Protein AF-K3W685-F1 (afdb_monomer_lite)

Radius of gyration: 20.01 Å; chains: 1; bounding box: 43×41×54 Å

Secondary structure (DSSP, 8-state):
-HHHHHHHHHHHHHHHHHHHHHHHHHHHHHHHH--TTTTT--TTT--GGG--HHHHHHHHHHHHHH-S-HHHHHHHHHHHHHHHHHHTTT-TT-TT-TTTS-THHHHHHHHHHHHHHHHHHHHHTPPPS--PPP--HHHHHHHHHHHHHH--HHHHHHHHTTT-

pLDDT: mean 82.76, std 14.02, range [44.41, 97.06]

Organism: Globisporangium ultimum (strain ATCC 200006 / CBS 805.95 / DAOM BR144) (NCBI:txid431595)

Sequence (164 aa):
MELQSVALQRTGARTEQQRRTAKKHFSQFIQEHGEEKVRGFSCDSIPPLNVTPQLIGCFGSYLFMKMDKVSAAQSYLSQIKPYFDTKWQDNVEWILHPSRFNDKWYSDIRSGVRRMYINRAIAEGSALVDQAPPMYRDSLRQICAMLAANNTSTSLRERDLLVT

Foldseek 3Di:
DVVVVVVVVVVVVVLVVLLVVLQVLLQVCCCPPNDPQSHPDGLVRGDLLRDDLVSLLSSLVSCLVVDQALVSSLSSSVSSVVVVLVVCVPPPSNCVHVVNDDCVSVVVSSVVSVVVQVVVCVVVVHDRPDPPPPCPPVNVVVLLVVLVVVPDPVSVVVVVVVVD

Structure (mmCIF, N/CA/C/O backbone):
data_AF-K3W685-F1
#
_entry.id   AF-K3W685-F1
#
loop_
_atom_site.group_PDB
_atom_site.id
_atom_site.type_symbol
_atom_site.label_atom_id
_atom_site.label_alt_id
_atom_site.label_comp_id
_atom_site.label_asym_id
_atom_site.label_entity_id
_atom_site.label_seq_id
_atom_site.pdbx_PDB_ins_code
_atom_site.Cartn_x
_atom_site.Cartn_y
_atom_site.Cartn_z
_atom_site.occupancy
_atom_site.B_iso_or_equiv
_atom_site.auth_seq_id
_atom_site.auth_comp_id
_atom_site.auth_asym_id
_atom_site.auth_atom_id
_atom_site.pdbx_PDB_model_num
ATOM 1 N N . MET A 1 1 ? 22.227 -15.026 25.656 1.00 50.75 1 MET A N 1
ATOM 2 C CA . MET A 1 1 ? 22.563 -14.760 24.238 1.00 50.75 1 MET A CA 1
ATOM 3 C C . MET A 1 1 ? 21.633 -15.502 23.263 1.00 50.75 1 MET A C 1
ATOM 5 O O . MET A 1 1 ? 21.328 -14.947 22.221 1.00 50.75 1 MET A O 1
ATOM 9 N N . GLU A 1 2 ? 21.093 -16.682 23.606 1.00 51.25 2 GLU A N 1
ATOM 10 C CA . GLU A 1 2 ? 20.223 -17.481 22.708 1.00 51.25 2 GLU A CA 1
ATOM 11 C C . GLU A 1 2 ? 18.780 -16.966 22.513 1.00 51.25 2 GLU A C 1
ATOM 13 O O . GLU A 1 2 ? 18.190 -17.145 21.453 1.00 51.25 2 GLU A O 1
ATOM 18 N N . LEU A 1 3 ? 18.186 -16.271 23.491 1.00 46.06 3 LEU A N 1
ATOM 19 C CA . LEU A 1 3 ? 16.810 -15.758 23.348 1.00 46.06 3 LEU A CA 1
ATOM 20 C C . LEU A 1 3 ? 16.695 -14.640 22.295 1.00 46.06 3 LEU A C 1
ATOM 22 O O . LEU A 1 3 ? 15.677 -14.528 21.611 1.00 46.06 3 LEU A O 1
ATOM 26 N N . GLN A 1 4 ? 17.748 -13.832 22.133 1.00 45.81 4 GLN A N 1
ATOM 27 C CA . GLN A 1 4 ? 17.788 -12.757 21.138 1.00 45.81 4 GLN A CA 1
ATOM 28 C C . GLN A 1 4 ? 17.942 -13.308 19.714 1.00 45.81 4 GLN A C 1
ATOM 30 O O . GLN A 1 4 ? 17.273 -12.816 18.808 1.00 45.81 4 GLN A O 1
ATOM 35 N N . SER A 1 5 ? 18.740 -14.364 19.511 1.00 49.19 5 SER A N 1
ATOM 36 C CA . SER A 1 5 ? 18.926 -14.982 18.189 1.00 49.19 5 SER A CA 1
ATOM 37 C C . SER A 1 5 ? 17.661 -15.690 17.695 1.00 49.19 5 SER A C 1
ATOM 39 O O . SER A 1 5 ? 17.292 -15.538 16.531 1.00 49.19 5 SER A O 1
ATOM 41 N N . VAL A 1 6 ? 16.927 -16.371 18.580 1.00 54.75 6 VAL A N 1
ATOM 42 C CA . VAL A 1 6 ? 15.643 -17.011 18.241 1.00 54.75 6 VAL A CA 1
ATOM 43 C C . VAL A 1 6 ? 14.558 -15.971 17.932 1.00 54.75 6 VAL A C 1
ATOM 45 O O . VAL A 1 6 ? 13.782 -16.145 16.989 1.00 54.75 6 VAL A O 1
ATOM 48 N N . ALA A 1 7 ? 14.505 -14.861 18.676 1.00 44.41 7 ALA A N 1
ATOM 49 C CA . ALA A 1 7 ? 13.576 -13.763 18.402 1.00 44.41 7 ALA A CA 1
ATOM 50 C C . ALA A 1 7 ? 13.874 -13.068 17.060 1.00 44.41 7 ALA A C 1
ATOM 52 O O . ALA A 1 7 ? 12.948 -12.787 16.294 1.00 44.41 7 ALA A O 1
ATOM 53 N N . LEU A 1 8 ? 15.153 -12.855 16.735 1.00 51.31 8 LEU A N 1
ATOM 54 C CA . LEU A 1 8 ? 15.606 -12.326 15.444 1.00 51.31 8 LEU A CA 1
ATOM 55 C C . LEU A 1 8 ? 15.249 -13.266 14.282 1.00 51.31 8 LEU A C 1
ATOM 57 O O . LEU A 1 8 ? 14.674 -12.814 13.293 1.00 51.31 8 LEU A O 1
ATOM 61 N N . GLN A 1 9 ? 15.488 -14.575 14.419 1.00 55.44 9 GLN A N 1
ATOM 62 C CA . GLN A 1 9 ? 15.125 -15.569 13.399 1.00 55.44 9 GLN A CA 1
ATOM 63 C C . GLN A 1 9 ? 13.609 -15.647 13.167 1.00 55.44 9 GLN A C 1
ATOM 65 O O . GLN A 1 9 ? 13.153 -15.650 12.021 1.00 55.44 9 GLN A O 1
ATOM 70 N N . ARG A 1 10 ? 12.805 -15.638 14.239 1.00 49.38 10 ARG A N 1
ATOM 71 C CA . ARG A 1 10 ? 11.333 -15.622 14.146 1.00 49.38 10 ARG A CA 1
ATOM 72 C C . ARG A 1 10 ? 10.811 -14.342 13.494 1.00 49.38 10 ARG A C 1
ATOM 74 O O . ARG A 1 10 ? 9.881 -14.397 12.689 1.00 49.38 10 ARG A O 1
ATOM 81 N N . THR A 1 11 ? 11.424 -13.202 13.803 1.00 55.56 11 THR A N 1
ATOM 82 C CA . THR A 1 11 ? 11.072 -11.908 13.201 1.00 55.56 11 THR A CA 1
ATOM 83 C C . THR A 1 11 ? 11.430 -11.877 11.714 1.00 55.56 11 THR A C 1
ATOM 85 O O . THR A 1 11 ? 10.607 -11.458 10.898 1.00 55.56 11 THR A O 1
ATOM 88 N N . GLY A 1 12 ? 12.600 -12.400 11.336 1.00 61.16 12 GLY A N 1
ATOM 89 C CA . GLY A 1 12 ? 13.027 -12.516 9.939 1.00 61.16 12 GLY A CA 1
ATOM 90 C C . GLY A 1 12 ? 12.099 -13.407 9.109 1.00 61.16 12 GLY A C 1
ATOM 91 O O . GLY A 1 12 ? 11.623 -12.988 8.055 1.00 61.16 12 GLY A O 1
ATOM 92 N N . ALA A 1 13 ? 11.751 -14.592 9.622 1.00 60.50 13 ALA A N 1
ATOM 93 C CA . ALA A 1 13 ? 10.842 -15.522 8.947 1.00 60.50 13 ALA A CA 1
ATOM 94 C C . ALA A 1 13 ? 9.426 -14.943 8.771 1.00 60.50 13 ALA A C 1
ATOM 96 O O . ALA A 1 13 ? 8.823 -15.065 7.703 1.00 60.50 13 ALA A O 1
ATOM 97 N N . ARG A 1 14 ? 8.902 -14.256 9.797 1.00 62.56 14 ARG A N 1
ATOM 98 C CA . ARG A 1 14 ? 7.596 -13.581 9.730 1.00 62.56 14 ARG A CA 1
ATOM 99 C C . ARG A 1 14 ? 7.590 -12.451 8.699 1.00 62.56 14 ARG A C 1
ATOM 101 O O . ARG A 1 14 ? 6.617 -12.314 7.960 1.00 62.56 14 ARG A O 1
ATOM 108 N N . THR A 1 15 ? 8.669 -11.676 8.632 1.00 78.19 15 THR A N 1
ATOM 109 C CA . THR A 1 15 ? 8.817 -10.573 7.671 1.00 78.19 15 THR A CA 1
ATOM 110 C C . THR A 1 15 ? 8.905 -11.097 6.236 1.00 78.19 15 THR A C 1
ATOM 112 O O . THR A 1 15 ? 8.252 -10.561 5.344 1.00 78.19 15 THR A O 1
ATOM 115 N N . GLU A 1 16 ? 9.628 -12.196 6.009 1.00 82.19 16 GLU A N 1
ATOM 116 C CA . GLU A 1 16 ? 9.715 -12.830 4.689 1.00 82.19 16 GLU A CA 1
ATOM 117 C C . GLU A 1 16 ? 8.367 -13.413 4.241 1.00 82.19 16 GLU A C 1
ATOM 119 O O . GLU A 1 16 ? 7.943 -13.209 3.103 1.00 82.19 16 GLU A O 1
ATOM 124 N N . GLN A 1 17 ? 7.628 -14.059 5.147 1.00 85.62 17 GLN A N 1
ATOM 125 C CA . GLN A 1 17 ? 6.276 -14.526 4.843 1.00 85.62 17 GLN A CA 1
ATOM 126 C C . GLN A 1 17 ? 5.336 -13.359 4.503 1.00 85.62 17 GLN A C 1
ATOM 128 O O . GLN A 1 17 ? 4.586 -13.432 3.530 1.00 85.62 17 GLN A O 1
ATOM 133 N N . GLN A 1 18 ? 5.389 -12.262 5.267 1.00 87.69 18 GLN A N 1
ATOM 134 C CA . GLN A 1 18 ? 4.618 -11.051 4.970 1.00 87.69 18 GLN A CA 1
ATOM 135 C C . GLN A 1 18 ? 4.970 -10.477 3.598 1.00 87.69 18 GLN A C 1
ATOM 137 O O . GLN A 1 18 ? 4.065 -10.096 2.855 1.00 87.69 18 GLN A O 1
ATOM 142 N N . ARG A 1 19 ? 6.256 -10.459 3.234 1.00 90.81 19 ARG A N 1
ATOM 143 C CA . ARG A 1 19 ? 6.723 -10.016 1.919 1.00 90.81 19 ARG A CA 1
ATOM 144 C C . ARG A 1 19 ? 6.175 -10.892 0.798 1.00 90.81 19 ARG A C 1
ATOM 146 O O . ARG A 1 19 ? 5.628 -10.360 -0.163 1.00 90.81 19 ARG A O 1
ATOM 153 N N . ARG A 1 20 ? 6.246 -12.220 0.925 1.00 93.12 20 ARG A N 1
ATOM 154 C CA . ARG A 1 20 ? 5.676 -13.159 -0.061 1.00 93.12 20 ARG A CA 1
ATOM 155 C C . ARG A 1 20 ? 4.182 -12.931 -0.264 1.00 93.12 20 ARG A C 1
ATOM 157 O O . ARG A 1 20 ? 3.720 -12.843 -1.400 1.00 93.12 20 ARG A O 1
ATOM 164 N N . THR A 1 21 ? 3.438 -12.767 0.827 1.00 94.38 21 THR A N 1
ATOM 165 C CA . THR A 1 21 ? 2.002 -12.478 0.764 1.00 94.38 21 THR A CA 1
ATOM 166 C C . THR A 1 21 ? 1.723 -11.114 0.130 1.00 94.38 21 THR A C 1
ATOM 168 O O . THR A 1 21 ? 0.845 -11.013 -0.724 1.00 94.38 21 THR A O 1
ATOM 171 N N . ALA A 1 22 ? 2.502 -10.080 0.462 1.00 94.88 22 ALA A N 1
ATOM 172 C CA . ALA A 1 22 ? 2.380 -8.764 -0.162 1.00 94.88 22 ALA A CA 1
ATOM 173 C C . ALA A 1 22 ? 2.602 -8.834 -1.681 1.00 94.88 22 ALA A C 1
ATOM 175 O O . ALA A 1 22 ? 1.776 -8.333 -2.442 1.00 94.88 22 ALA A O 1
ATOM 176 N N . LYS A 1 23 ? 3.662 -9.523 -2.131 1.00 96.81 23 LYS A N 1
ATOM 177 C CA . LYS A 1 23 ? 3.953 -9.744 -3.559 1.00 96.81 23 LYS A CA 1
ATOM 178 C C . LYS A 1 23 ? 2.818 -10.476 -4.273 1.00 96.81 23 LYS A C 1
ATOM 180 O O . LYS A 1 23 ? 2.472 -10.121 -5.402 1.00 96.81 23 LYS A O 1
ATOM 185 N N . LYS A 1 24 ? 2.220 -11.480 -3.621 1.00 96.62 24 LYS A N 1
ATOM 186 C CA . LYS A 1 24 ? 1.050 -12.197 -4.146 1.00 96.62 24 LYS A CA 1
ATOM 187 C C . LYS A 1 24 ? -0.133 -11.246 -4.334 1.00 96.62 24 LYS A C 1
ATOM 189 O O . LYS A 1 24 ? -0.688 -11.202 -5.426 1.00 96.62 24 LYS A O 1
ATOM 194 N N . HIS A 1 25 ? -0.473 -10.448 -3.318 1.00 97.00 25 HIS A N 1
ATOM 195 C CA . HIS A 1 25 ? -1.550 -9.460 -3.429 1.00 97.00 25 HIS 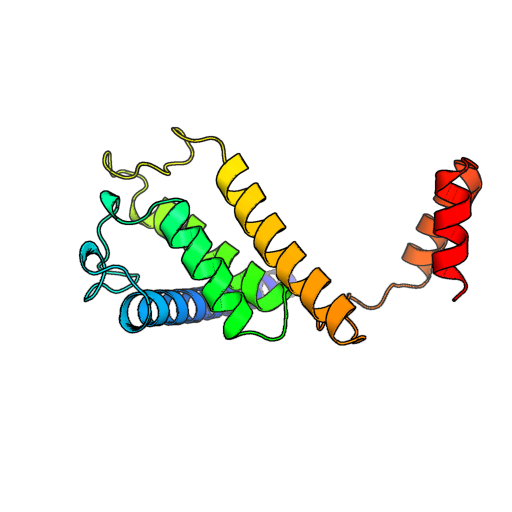A CA 1
ATOM 196 C C . HIS A 1 25 ? -1.282 -8.418 -4.511 1.00 97.00 25 HIS A C 1
ATOM 198 O O . HIS A 1 25 ? -2.203 -8.067 -5.239 1.00 97.00 25 HIS A O 1
ATOM 204 N N . PHE A 1 26 ? -0.042 -7.946 -4.640 1.00 96.94 26 PHE A N 1
ATOM 205 C CA . PHE A 1 26 ? 0.330 -6.988 -5.678 1.00 96.94 26 PHE A CA 1
ATOM 206 C C . PHE A 1 26 ? 0.200 -7.583 -7.084 1.00 96.94 26 PHE A C 1
ATOM 208 O O . PHE A 1 26 ? -0.340 -6.946 -7.982 1.00 96.94 26 PHE A O 1
ATOM 215 N N . SER A 1 27 ? 0.636 -8.831 -7.267 1.00 96.56 27 SER A N 1
ATOM 216 C CA . SER A 1 27 ? 0.495 -9.539 -8.546 1.00 96.56 27 SER A CA 1
ATOM 217 C C . SER A 1 27 ? -0.976 -9.753 -8.906 1.00 96.56 27 SER A C 1
ATOM 219 O O . SER A 1 27 ? -1.370 -9.499 -10.038 1.00 96.56 27 SER A O 1
ATOM 221 N N . GLN A 1 28 ? -1.798 -10.149 -7.931 1.00 96.12 28 GLN A N 1
ATOM 222 C CA . GLN A 1 28 ? -3.243 -10.287 -8.112 1.00 96.12 28 GLN A CA 1
ATOM 223 C C . GLN A 1 28 ? -3.900 -8.948 -8.473 1.00 96.12 28 GLN A C 1
ATOM 225 O O . GLN A 1 28 ? -4.701 -8.886 -9.398 1.00 96.12 28 GLN A O 1
ATOM 230 N N . PHE A 1 29 ? -3.514 -7.863 -7.797 1.00 96.31 29 PHE A N 1
ATOM 231 C CA . PHE A 1 29 ? -3.975 -6.514 -8.121 1.00 96.31 29 PHE A CA 1
ATOM 232 C C . PHE A 1 29 ? -3.675 -6.140 -9.577 1.00 96.31 29 PHE A C 1
ATOM 234 O O . PHE A 1 29 ? -4.567 -5.667 -10.274 1.00 96.31 29 PHE A O 1
ATOM 241 N N . ILE A 1 30 ? -2.451 -6.376 -10.056 1.00 95.62 30 ILE A N 1
ATOM 242 C CA . ILE A 1 30 ? -2.086 -6.085 -11.448 1.00 95.62 30 ILE A CA 1
ATOM 243 C C . ILE A 1 30 ? -2.948 -6.892 -12.426 1.00 95.62 30 ILE A C 1
ATOM 245 O O . ILE A 1 30 ? -3.405 -6.353 -13.433 1.00 95.62 30 ILE A O 1
ATOM 249 N N . GLN A 1 31 ? -3.179 -8.171 -12.131 1.00 92.88 31 GLN A N 1
ATOM 250 C CA . GLN A 1 31 ? -3.964 -9.057 -12.990 1.00 92.88 31 GLN A CA 1
ATOM 251 C C . GLN A 1 31 ? -5.446 -8.662 -13.045 1.00 92.88 31 GLN A C 1
ATOM 253 O O . GLN A 1 31 ? -6.026 -8.643 -14.126 1.00 92.88 31 GLN A O 1
ATOM 258 N N . GLU A 1 32 ? -6.049 -8.335 -11.901 1.00 92.19 32 GLU A N 1
ATOM 259 C CA . GLU A 1 32 ? -7.485 -8.039 -11.792 1.00 92.19 32 GLU A CA 1
ATOM 260 C C . GLU A 1 32 ? -7.820 -6.581 -12.152 1.00 92.19 32 GLU A C 1
ATOM 262 O O . GLU A 1 32 ? -8.870 -6.300 -12.730 1.00 92.19 32 GLU A O 1
ATOM 267 N N . HIS A 1 33 ? -6.937 -5.642 -11.808 1.00 91.56 33 HIS A N 1
ATOM 268 C CA . HIS A 1 33 ? -7.236 -4.206 -11.790 1.00 91.56 33 HIS A CA 1
ATOM 269 C C . HIS A 1 33 ? -6.159 -3.329 -12.433 1.00 91.56 33 HIS A C 1
ATOM 271 O O . HIS A 1 33 ? -6.329 -2.111 -12.493 1.00 91.56 33 HIS A O 1
ATOM 277 N N . GLY A 1 34 ? -5.056 -3.910 -12.908 1.00 86.81 34 GLY A N 1
ATOM 278 C CA . GLY A 1 34 ? -4.010 -3.161 -13.591 1.00 86.81 34 GLY A CA 1
ATOM 279 C C . GLY A 1 34 ? -4.525 -2.481 -14.859 1.00 86.81 34 GLY A C 1
ATOM 280 O O . GLY A 1 34 ? -5.452 -2.960 -15.516 1.00 86.81 34 GLY A O 1
ATOM 281 N N . GLU A 1 35 ? -3.908 -1.361 -15.224 1.00 88.25 35 GLU A N 1
ATOM 282 C CA . GLU A 1 35 ? -4.065 -0.776 -16.558 1.00 88.25 35 GLU A CA 1
ATOM 283 C C . GLU A 1 35 ? -3.518 -1.733 -17.626 1.00 88.25 35 GLU A C 1
ATOM 285 O O . GLU A 1 35 ? -2.646 -2.550 -17.339 1.00 88.25 35 GLU A O 1
ATOM 290 N N . GLU A 1 36 ? -3.977 -1.611 -18.871 1.00 85.69 36 GLU A N 1
ATOM 291 C CA . GLU A 1 36 ? -3.570 -2.486 -19.981 1.00 85.69 36 GLU A CA 1
ATOM 292 C C . GLU A 1 36 ? -2.044 -2.631 -20.106 1.00 85.69 36 GLU A C 1
ATOM 294 O O . GLU A 1 36 ? -1.539 -3.740 -20.238 1.00 85.69 36 GLU A O 1
ATOM 299 N N . LYS A 1 37 ? -1.300 -1.534 -19.915 1.00 86.75 37 LYS A N 1
ATOM 300 C CA . LYS A 1 37 ? 0.173 -1.507 -19.961 1.00 86.75 37 LYS A CA 1
ATOM 301 C C . LYS A 1 37 ? 0.868 -2.330 -18.868 1.00 86.75 37 LYS A C 1
ATOM 303 O O . LYS A 1 37 ? 2.055 -2.622 -18.987 1.00 86.75 37 LYS A O 1
ATOM 308 N N . VAL A 1 38 ? 0.167 -2.638 -17.774 1.00 88.81 38 VAL A N 1
ATOM 309 C CA . VAL A 1 38 ? 0.685 -3.472 -16.680 1.00 88.81 38 VAL A CA 1
ATOM 310 C C . VAL A 1 38 ? -0.012 -4.830 -16.585 1.00 88.81 38 VAL A C 1
ATOM 312 O O . VAL A 1 38 ? 0.516 -5.729 -15.931 1.00 88.81 38 VAL A O 1
ATOM 315 N N . ARG A 1 39 ? -1.163 -5.020 -17.244 1.00 84.56 39 ARG A N 1
ATOM 316 C CA . ARG A 1 39 ? -1.859 -6.312 -17.287 1.00 84.56 39 ARG A CA 1
ATOM 317 C C . ARG A 1 39 ? -0.955 -7.366 -17.920 1.00 84.56 39 ARG A C 1
ATOM 319 O O . ARG A 1 39 ? -0.379 -7.159 -18.979 1.00 84.56 39 ARG A O 1
ATOM 326 N N . GLY A 1 40 ? -0.826 -8.505 -17.245 1.00 84.38 40 GLY A N 1
ATOM 327 C CA . GLY A 1 40 ? 0.052 -9.606 -17.659 1.00 84.38 40 GLY A CA 1
ATOM 328 C C . GLY A 1 40 ? 1.398 -9.645 -16.933 1.00 84.38 40 GLY A C 1
ATOM 329 O O . GLY A 1 40 ? 2.050 -10.689 -16.930 1.00 84.38 40 GLY A O 1
ATOM 330 N N . PHE A 1 41 ? 1.789 -8.576 -16.236 1.00 92.88 41 PHE A N 1
ATOM 331 C CA . PHE A 1 41 ? 2.937 -8.628 -15.335 1.00 92.88 41 PHE A CA 1
ATOM 332 C C . PHE A 1 41 ? 2.562 -9.177 -13.953 1.00 92.88 41 PHE A C 1
ATOM 334 O O . PHE A 1 41 ? 1.404 -9.197 -13.536 1.00 92.88 41 PHE A O 1
ATOM 341 N N . SER A 1 42 ? 3.582 -9.610 -13.218 1.00 94.19 42 SER A N 1
ATOM 342 C CA . SER A 1 42 ? 3.519 -9.909 -11.790 1.00 94.19 42 SER A CA 1
ATOM 343 C C . SER A 1 42 ? 4.401 -8.926 -11.020 1.00 94.19 42 SER A C 1
ATOM 345 O O . SER A 1 42 ? 5.144 -8.140 -11.608 1.00 94.19 42 SER A O 1
ATOM 347 N N . CYS A 1 43 ? 4.379 -8.995 -9.689 1.00 93.81 43 CYS A N 1
ATOM 348 C CA . CYS A 1 43 ? 5.299 -8.225 -8.850 1.00 93.81 43 CYS A CA 1
ATOM 349 C C . CYS A 1 43 ? 6.778 -8.470 -9.225 1.00 93.81 43 CYS A C 1
ATOM 351 O O . CYS A 1 43 ? 7.602 -7.555 -9.191 1.00 93.81 43 CYS A O 1
ATOM 353 N N . ASP A 1 44 ? 7.114 -9.695 -9.636 1.00 93.88 44 ASP A N 1
ATOM 354 C CA . ASP A 1 44 ? 8.476 -10.073 -10.011 1.00 93.88 44 ASP A CA 1
ATOM 355 C C . ASP A 1 44 ? 8.841 -9.701 -11.457 1.00 93.88 44 ASP A C 1
ATOM 357 O O . ASP A 1 44 ? 10.020 -9.483 -11.727 1.00 93.88 44 ASP A O 1
ATOM 361 N N . SER A 1 45 ? 7.878 -9.552 -12.371 1.00 93.88 45 SER A N 1
ATOM 362 C CA . SER A 1 45 ? 8.163 -9.277 -13.790 1.00 93.88 45 SER A CA 1
ATOM 363 C C . SER A 1 45 ? 7.827 -7.863 -14.266 1.00 93.88 45 SER A C 1
ATOM 365 O O . SER A 1 45 ? 8.235 -7.499 -15.365 1.00 93.88 45 SER A O 1
ATOM 367 N N . ILE A 1 46 ? 7.109 -7.059 -13.475 1.00 94.50 46 ILE A N 1
ATOM 368 C CA . ILE A 1 46 ? 6.741 -5.692 -13.868 1.00 94.50 46 ILE A CA 1
ATOM 369 C C . ILE A 1 46 ? 7.992 -4.817 -14.097 1.00 94.50 46 ILE A C 1
ATOM 371 O O . ILE A 1 46 ? 8.886 -4.851 -13.253 1.00 94.50 46 ILE A O 1
ATOM 375 N N . PRO A 1 47 ? 8.082 -4.034 -15.191 1.00 92.81 47 PRO A N 1
ATOM 376 C CA . PRO A 1 47 ? 9.200 -3.117 -15.430 1.00 92.81 47 PRO A CA 1
ATOM 377 C C . PRO A 1 47 ? 9.237 -1.942 -14.433 1.00 92.81 47 PRO A C 1
ATOM 379 O O . PRO A 1 47 ? 8.173 -1.480 -14.010 1.00 92.81 47 PRO A O 1
ATOM 382 N N . PRO A 1 48 ? 10.423 -1.389 -14.103 1.00 91.94 48 PRO A N 1
ATOM 383 C CA . PRO A 1 48 ? 10.556 -0.272 -13.159 1.00 91.94 48 PRO A CA 1
ATOM 384 C C . PRO A 1 48 ? 9.792 0.984 -13.605 1.00 91.94 48 PRO A C 1
ATOM 386 O O . PRO A 1 48 ? 9.128 1.615 -12.786 1.00 91.94 48 PRO A O 1
ATOM 389 N N . LEU A 1 49 ? 9.799 1.294 -14.908 1.00 91.50 49 LEU A N 1
ATOM 390 C CA . LEU A 1 49 ? 9.070 2.427 -15.505 1.00 91.50 49 LEU A CA 1
ATOM 391 C C . LEU A 1 49 ? 7.555 2.367 -15.263 1.00 91.50 49 LEU A C 1
ATOM 393 O O . LEU A 1 49 ? 6.878 3.394 -15.245 1.00 91.50 49 LEU A O 1
ATOM 397 N N . ASN A 1 50 ? 7.022 1.161 -15.067 1.00 91.88 50 ASN A N 1
ATOM 398 C CA . ASN A 1 50 ? 5.596 0.938 -14.881 1.00 91.88 50 ASN A CA 1
ATOM 399 C C . ASN A 1 50 ? 5.172 1.039 -13.411 1.00 91.88 50 ASN A C 1
ATOM 401 O O . ASN A 1 50 ? 3.976 1.123 -13.129 1.00 91.88 50 ASN A O 1
ATOM 405 N N . VAL A 1 51 ? 6.119 1.046 -12.469 1.00 92.88 51 VAL A N 1
ATOM 406 C CA . VAL A 1 51 ? 5.838 1.164 -11.037 1.00 92.88 51 VAL A CA 1
ATOM 407 C C . VAL A 1 51 ? 5.899 2.637 -10.631 1.00 92.88 51 VAL A C 1
ATOM 409 O O . VAL A 1 51 ? 6.946 3.183 -10.297 1.00 92.88 51 VAL A O 1
ATOM 412 N N . THR A 1 52 ? 4.736 3.286 -10.664 1.00 92.50 52 THR A N 1
ATOM 413 C CA . THR A 1 52 ? 4.563 4.714 -10.356 1.00 92.50 52 THR A CA 1
ATOM 414 C C . THR A 1 52 ? 3.885 4.931 -8.996 1.00 92.50 52 THR A C 1
ATOM 416 O O . THR A 1 52 ? 3.249 4.008 -8.471 1.00 92.50 52 THR A O 1
ATOM 419 N N . PRO A 1 53 ? 3.926 6.152 -8.418 1.00 92.75 53 PRO A N 1
ATOM 420 C CA . PRO A 1 53 ? 3.186 6.467 -7.196 1.00 92.75 53 PRO A CA 1
ATOM 421 C C . PRO A 1 53 ? 1.688 6.189 -7.349 1.00 92.75 53 PRO A C 1
ATOM 423 O O . PRO A 1 53 ? 1.049 5.697 -6.423 1.00 92.75 53 PRO A O 1
ATOM 426 N N . GLN A 1 54 ? 1.136 6.444 -8.538 1.00 92.94 54 GLN A N 1
ATOM 427 C CA . GLN A 1 54 ? -0.262 6.182 -8.862 1.00 92.94 54 GLN A CA 1
ATOM 428 C C . GLN A 1 54 ? -0.574 4.683 -8.804 1.00 92.94 54 GLN A C 1
ATOM 430 O O . GLN A 1 54 ? -1.535 4.306 -8.138 1.00 92.94 54 GLN A O 1
ATOM 435 N N . LEU A 1 55 ? 0.260 3.821 -9.404 1.00 94.81 55 LEU A N 1
ATOM 436 C CA . LEU A 1 55 ? 0.065 2.368 -9.339 1.00 94.81 55 LEU A CA 1
ATOM 437 C C . LEU A 1 55 ? 0.091 1.864 -7.886 1.00 94.81 55 LEU A C 1
ATOM 439 O O . LEU A 1 55 ? -0.760 1.068 -7.486 1.00 94.81 55 LEU A O 1
ATOM 443 N N . ILE A 1 56 ? 1.032 2.361 -7.076 1.00 95.19 56 ILE A N 1
ATOM 444 C CA . ILE A 1 56 ? 1.122 2.025 -5.646 1.00 95.19 56 ILE A CA 1
ATOM 445 C C . ILE A 1 56 ? -0.102 2.544 -4.870 1.00 95.19 56 ILE A C 1
ATOM 447 O O . ILE A 1 56 ? -0.601 1.859 -3.976 1.00 95.19 56 ILE A O 1
ATOM 451 N N . GLY A 1 57 ? -0.630 3.719 -5.222 1.00 95.19 5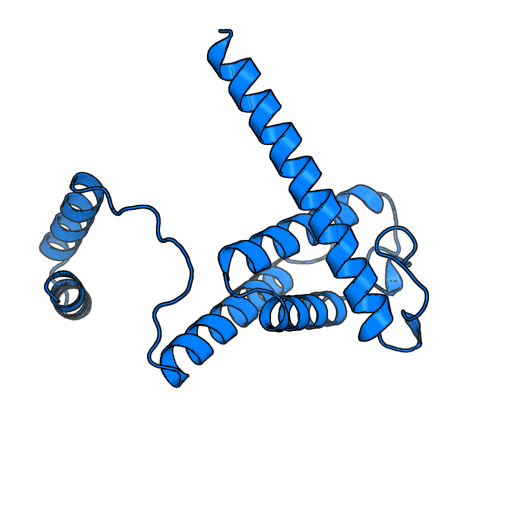7 GLY A N 1
ATOM 452 C CA . GLY A 1 57 ? -1.858 4.269 -4.643 1.00 95.19 57 GLY A CA 1
ATOM 453 C C . GLY A 1 57 ? -3.100 3.437 -4.979 1.00 95.19 57 GLY A C 1
ATOM 454 O O . GLY A 1 57 ? -3.904 3.131 -4.092 1.00 95.19 57 GLY A O 1
ATOM 455 N N . CYS A 1 58 ? -3.226 2.995 -6.233 1.00 96.00 58 CYS A N 1
ATOM 456 C CA . CYS A 1 58 ? -4.267 2.064 -6.671 1.00 96.00 58 CYS A CA 1
ATOM 457 C C . CYS A 1 58 ? -4.164 0.729 -5.928 1.00 96.00 58 CYS A C 1
ATOM 459 O O . CYS A 1 58 ? -5.172 0.220 -5.439 1.00 96.00 58 CYS A O 1
ATOM 461 N N . PHE A 1 59 ? -2.949 0.205 -5.748 1.00 97.00 59 PHE A N 1
ATOM 462 C CA . PHE A 1 59 ? -2.730 -0.981 -4.927 1.00 97.00 59 PHE A CA 1
ATOM 463 C C . PHE A 1 59 ? -3.157 -0.765 -3.465 1.00 97.00 59 PHE A C 1
ATOM 465 O O . PHE A 1 59 ? -3.803 -1.631 -2.877 1.00 97.00 59 PHE A O 1
ATOM 472 N N . GLY A 1 60 ? -2.868 0.400 -2.876 1.00 96.69 60 GLY A N 1
ATOM 473 C CA . GLY A 1 60 ? -3.349 0.761 -1.539 1.00 96.69 60 GLY A CA 1
ATOM 474 C C . GLY A 1 60 ? -4.879 0.756 -1.429 1.00 96.69 60 GLY A C 1
ATOM 475 O O . GLY A 1 60 ? -5.427 0.253 -0.448 1.00 96.69 60 GLY A O 1
ATOM 476 N N . SER A 1 61 ? -5.567 1.241 -2.463 1.00 96.44 61 SER A N 1
ATOM 477 C CA . SER A 1 61 ? -7.035 1.208 -2.548 1.00 96.44 61 SER A CA 1
ATOM 478 C C . SER A 1 61 ? -7.569 -0.220 -2.697 1.00 96.44 61 SER A C 1
ATOM 480 O O . SER A 1 61 ? -8.525 -0.598 -2.024 1.00 96.44 61 SER A O 1
ATOM 482 N N . TYR A 1 62 ? -6.912 -1.051 -3.509 1.00 97.06 62 TYR A N 1
ATOM 483 C CA . TYR A 1 62 ? -7.217 -2.479 -3.622 1.00 97.06 62 TYR A CA 1
ATOM 484 C C . TYR A 1 62 ? -7.078 -3.204 -2.274 1.00 97.06 62 TYR A C 1
ATOM 486 O O . TYR A 1 62 ? -7.962 -3.966 -1.883 1.00 97.06 62 TYR A O 1
ATOM 494 N N . LEU A 1 63 ? -6.009 -2.933 -1.518 1.00 96.44 63 LEU A N 1
ATOM 495 C CA . LEU A 1 63 ? -5.826 -3.506 -0.183 1.00 96.44 63 LEU A CA 1
ATOM 496 C C . LEU A 1 63 ? -6.951 -3.096 0.772 1.00 96.44 63 LEU A C 1
ATOM 498 O O . LEU A 1 63 ? -7.441 -3.945 1.509 1.00 96.44 63 LEU A O 1
ATOM 502 N N . PHE A 1 64 ? -7.410 -1.843 0.713 1.00 95.44 64 PHE A N 1
ATOM 503 C CA . PHE A 1 64 ? -8.575 -1.381 1.474 1.00 95.44 64 PHE A CA 1
ATOM 504 C C . PHE A 1 64 ? -9.867 -2.151 1.151 1.00 95.44 64 PHE A C 1
ATOM 506 O O . PHE A 1 64 ? -10.717 -2.337 2.025 1.00 95.44 64 PHE A O 1
ATOM 513 N N . MET A 1 65 ? -10.031 -2.610 -0.092 1.00 94.44 65 MET A N 1
ATOM 514 C CA . MET A 1 65 ? -11.182 -3.426 -0.491 1.00 94.44 65 MET A CA 1
ATOM 515 C C . MET A 1 65 ? -11.055 -4.892 -0.061 1.00 94.44 65 MET A C 1
ATOM 517 O O . MET A 1 65 ? -12.069 -5.536 0.176 1.00 94.44 65 MET A O 1
ATOM 521 N N . LYS A 1 66 ? -9.833 -5.433 0.025 1.00 94.81 66 LYS A N 1
ATOM 522 C CA . LYS A 1 66 ? -9.592 -6.854 0.342 1.00 94.81 66 LYS A CA 1
ATOM 523 C C . LYS A 1 66 ? -9.334 -7.136 1.824 1.00 94.81 66 LYS A C 1
ATOM 525 O O . LYS A 1 66 ? -9.412 -8.292 2.226 1.00 94.81 66 LYS A O 1
ATOM 530 N N . MET A 1 67 ? -8.948 -6.129 2.604 1.00 92.50 67 MET A N 1
ATOM 531 C CA . MET A 1 67 ? -8.502 -6.290 3.988 1.00 92.50 67 MET A CA 1
ATOM 532 C C . MET A 1 67 ? -9.409 -5.523 4.943 1.00 92.50 67 MET A C 1
ATOM 534 O O . MET A 1 67 ? -9.618 -4.323 4.769 1.00 92.50 67 MET A O 1
ATOM 538 N N . ASP A 1 68 ? -9.823 -6.174 6.025 1.00 89.88 68 ASP A N 1
ATOM 539 C CA . ASP A 1 68 ? -10.601 -5.514 7.083 1.00 89.88 68 ASP A CA 1
ATOM 540 C C . ASP 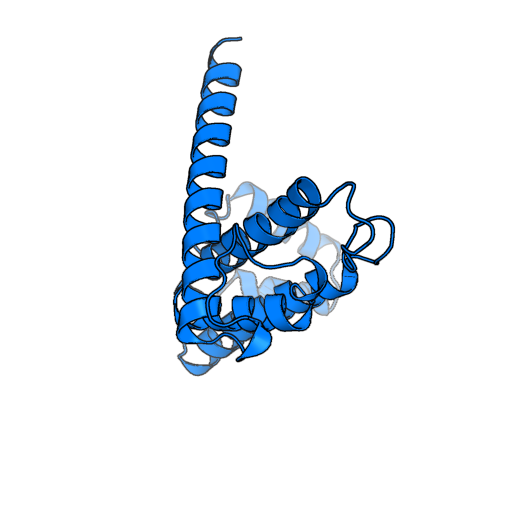A 1 68 ? -9.721 -4.646 7.991 1.00 89.88 68 ASP A C 1
ATOM 542 O O . ASP A 1 68 ? -10.150 -3.608 8.491 1.00 89.88 68 ASP A O 1
ATOM 546 N N . LYS A 1 69 ? -8.460 -5.054 8.190 1.00 91.00 69 LYS A N 1
ATOM 547 C CA . LYS A 1 69 ? -7.527 -4.404 9.119 1.00 91.00 69 LYS A CA 1
ATOM 548 C C . LYS A 1 69 ? -6.627 -3.401 8.407 1.00 91.00 69 LYS A C 1
ATOM 550 O O . LYS A 1 69 ? -5.870 -3.778 7.506 1.00 91.00 69 LYS A O 1
ATOM 555 N N . VAL A 1 70 ? -6.605 -2.153 8.879 1.00 92.19 70 VAL A N 1
ATOM 556 C CA . VAL A 1 70 ? -5.711 -1.119 8.327 1.00 92.19 70 VAL A CA 1
ATOM 557 C C . VAL A 1 70 ? -4.238 -1.467 8.555 1.00 92.19 70 VAL A C 1
ATOM 559 O O . VAL A 1 70 ? -3.424 -1.270 7.653 1.00 92.19 70 VAL A O 1
ATOM 562 N N . SER A 1 71 ? -3.887 -2.077 9.691 1.00 90.19 71 SER A N 1
ATOM 563 C CA . SER A 1 71 ? -2.540 -2.602 9.958 1.00 90.19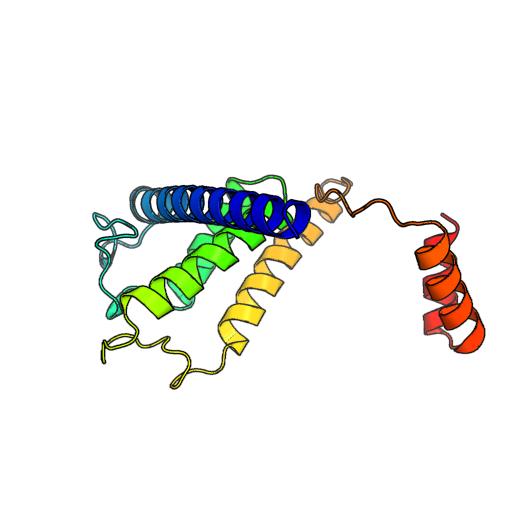 71 SER A CA 1
ATOM 564 C C . SER A 1 71 ? -2.087 -3.651 8.940 1.00 90.19 71 SER A C 1
ATOM 566 O O . SER A 1 71 ? -0.923 -3.634 8.534 1.00 90.19 71 SER A O 1
ATOM 568 N N . ALA A 1 72 ? -2.982 -4.529 8.472 1.00 91.81 72 ALA A N 1
ATOM 569 C CA . ALA A 1 72 ? -2.657 -5.518 7.443 1.00 91.81 72 ALA A CA 1
ATOM 570 C C . ALA A 1 72 ? -2.366 -4.840 6.094 1.00 91.81 72 ALA A C 1
ATOM 572 O O . ALA A 1 72 ? -1.316 -5.086 5.497 1.00 91.81 72 ALA A O 1
ATOM 573 N N . ALA A 1 73 ? -3.232 -3.918 5.660 1.00 94.06 73 ALA A N 1
ATOM 574 C CA . ALA A 1 73 ? -3.020 -3.143 4.437 1.00 94.06 73 ALA A CA 1
ATOM 575 C C . ALA A 1 73 ? -1.718 -2.319 4.494 1.00 94.06 73 ALA A C 1
ATOM 577 O O . ALA A 1 73 ? -0.895 -2.361 3.577 1.00 94.06 73 ALA A O 1
ATOM 578 N N . GLN A 1 74 ? -1.477 -1.621 5.606 1.00 93.56 74 GLN A N 1
ATOM 579 C CA . GLN A 1 74 ? -0.255 -0.847 5.828 1.00 93.56 74 GLN A CA 1
ATOM 580 C C . GLN A 1 74 ? 1.000 -1.722 5.872 1.00 93.56 74 GLN A C 1
ATOM 582 O O . GLN A 1 74 ? 2.049 -1.291 5.387 1.00 93.56 74 GLN A O 1
ATOM 587 N N . SER A 1 75 ? 0.904 -2.928 6.438 1.00 92.69 75 SER A N 1
ATOM 588 C CA . SER A 1 75 ? 1.999 -3.896 6.462 1.00 92.69 75 SER A CA 1
ATOM 589 C C . SER A 1 75 ? 2.371 -4.322 5.045 1.00 92.69 75 SER A C 1
ATOM 591 O O . SER A 1 75 ? 3.544 -4.242 4.690 1.00 92.69 75 SER A O 1
ATOM 593 N N . TYR A 1 76 ? 1.401 -4.679 4.199 1.00 94.75 76 TYR A N 1
ATOM 594 C CA . TYR A 1 76 ? 1.688 -5.077 2.819 1.00 94.75 76 TYR A CA 1
ATOM 595 C C . TYR A 1 76 ? 2.222 -3.928 1.961 1.00 94.75 76 TYR A C 1
ATOM 597 O O . TYR A 1 76 ? 3.186 -4.139 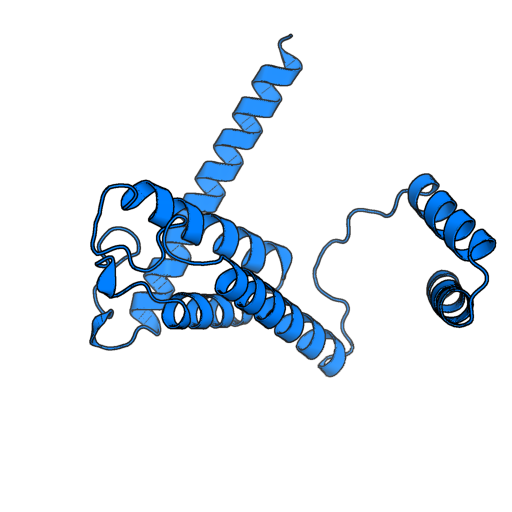1.226 1.00 94.75 76 TYR A O 1
ATOM 605 N N . LEU A 1 77 ? 1.707 -2.702 2.115 1.00 94.06 77 LEU A N 1
ATOM 606 C CA . LEU A 1 77 ? 2.319 -1.521 1.488 1.00 94.06 77 LEU A CA 1
ATOM 607 C C . LEU A 1 77 ? 3.788 -1.357 1.906 1.00 94.06 77 LEU A C 1
ATOM 609 O O . LEU A 1 77 ? 4.650 -1.154 1.051 1.00 94.06 77 LEU A O 1
ATOM 613 N N . SER A 1 78 ? 4.084 -1.533 3.201 1.00 91.88 78 SER A N 1
ATOM 614 C CA . SER A 1 78 ? 5.451 -1.472 3.742 1.00 91.88 78 SER A CA 1
ATOM 615 C C . SER A 1 78 ? 6.377 -2.577 3.243 1.00 91.88 78 SER A C 1
ATOM 617 O O . SER A 1 78 ? 7.583 -2.424 3.384 1.00 91.88 78 SER A O 1
ATOM 619 N N . GLN A 1 79 ? 5.860 -3.670 2.677 1.00 93.94 79 GLN A N 1
ATOM 620 C CA . GLN A 1 79 ? 6.695 -4.715 2.081 1.00 93.94 79 GLN A CA 1
ATOM 621 C C . GLN A 1 79 ? 6.991 -4.456 0.599 1.00 93.94 79 GLN A C 1
ATOM 623 O O . GLN A 1 79 ? 8.060 -4.833 0.125 1.00 93.94 79 GLN A O 1
ATOM 628 N N . ILE A 1 80 ? 6.073 -3.812 -0.132 1.00 93.56 80 ILE A N 1
ATOM 629 C CA . ILE A 1 80 ? 6.198 -3.623 -1.585 1.00 93.56 80 ILE A CA 1
ATOM 630 C C . ILE A 1 80 ? 7.223 -2.549 -1.954 1.00 93.56 80 ILE A C 1
ATOM 632 O O . ILE A 1 80 ? 8.071 -2.810 -2.805 1.00 93.56 80 ILE A O 1
ATOM 636 N N . LYS A 1 81 ? 7.194 -1.369 -1.316 1.00 89.44 81 LYS A N 1
ATOM 637 C CA . LYS A 1 81 ? 8.158 -0.300 -1.644 1.00 89.44 81 LYS A CA 1
ATOM 638 C C . LYS A 1 81 ? 9.612 -0.753 -1.426 1.00 89.44 81 LYS A C 1
ATOM 640 O O . LYS A 1 81 ? 10.371 -0.708 -2.390 1.00 89.44 81 LYS A O 1
ATOM 645 N N . PRO A 1 82 ? 10.001 -1.270 -0.241 1.00 89.00 82 PRO A N 1
ATOM 646 C CA . PRO A 1 82 ? 11.376 -1.715 -0.025 1.00 89.00 82 PRO A CA 1
ATOM 647 C C . PRO A 1 82 ? 11.785 -2.867 -0.943 1.00 89.00 82 PRO A C 1
ATOM 649 O O . PRO A 1 82 ? 12.940 -2.944 -1.339 1.00 89.00 82 PRO A O 1
ATOM 652 N N . TYR A 1 83 ? 10.850 -3.753 -1.308 1.00 92.06 83 TYR A N 1
ATOM 653 C CA . TYR A 1 83 ? 11.132 -4.816 -2.271 1.00 92.06 83 TYR A CA 1
ATOM 654 C C . TYR A 1 83 ? 11.571 -4.245 -3.628 1.00 92.06 83 TYR A C 1
ATOM 656 O O . TYR A 1 83 ? 12.577 -4.700 -4.167 1.00 92.06 83 TYR A O 1
ATOM 664 N N . PHE A 1 84 ? 10.871 -3.236 -4.156 1.00 93.00 84 PHE A N 1
ATOM 665 C CA . PHE A 1 84 ? 11.268 -2.589 -5.409 1.00 93.00 84 PHE A CA 1
ATOM 666 C C . PHE A 1 84 ? 12.549 -1.765 -5.269 1.00 93.00 84 PHE A C 1
ATOM 668 O O . PHE A 1 84 ? 13.413 -1.862 -6.138 1.00 93.00 84 PHE A O 1
ATOM 675 N N . ASP A 1 85 ? 12.714 -1.049 -4.151 1.00 90.25 85 ASP A N 1
ATOM 676 C CA . ASP A 1 85 ? 13.943 -0.303 -3.855 1.00 90.25 85 ASP A CA 1
ATOM 677 C C . ASP A 1 85 ? 15.171 -1.229 -3.851 1.00 90.25 85 ASP A C 1
ATOM 679 O O . ASP A 1 85 ? 16.197 -0.884 -4.424 1.00 90.25 85 ASP A O 1
ATOM 683 N N . THR A 1 86 ? 15.065 -2.432 -3.272 1.00 90.12 86 THR A N 1
ATOM 684 C CA . THR A 1 86 ? 16.142 -3.437 -3.314 1.00 90.12 86 THR A CA 1
ATOM 685 C C . THR A 1 86 ? 16.305 -4.059 -4.701 1.00 90.12 86 THR A C 1
ATOM 687 O O . THR A 1 86 ? 17.423 -4.237 -5.169 1.00 90.12 86 THR A O 1
ATOM 690 N N . LYS A 1 87 ? 15.205 -4.406 -5.377 1.00 91.12 87 LYS A N 1
ATOM 691 C CA . LYS A 1 87 ? 15.244 -5.073 -6.688 1.00 91.12 87 LYS A CA 1
ATOM 692 C C . LYS A 1 87 ? 15.895 -4.210 -7.771 1.00 91.12 87 LYS A C 1
ATOM 694 O O . LYS A 1 87 ? 16.538 -4.743 -8.671 1.00 91.12 87 LYS A O 1
ATOM 699 N N . TRP A 1 88 ? 15.697 -2.897 -7.701 1.00 92.50 88 TRP A N 1
ATOM 700 C CA . TRP A 1 88 ? 16.121 -1.944 -8.725 1.00 92.50 88 TRP A CA 1
ATOM 701 C C . TRP A 1 88 ? 17.064 -0.871 -8.197 1.00 92.50 88 TRP A C 1
ATOM 703 O O . TRP A 1 88 ? 17.148 0.209 -8.778 1.00 92.50 88 TRP A O 1
ATOM 713 N N . GLN A 1 89 ? 17.793 -1.179 -7.125 1.00 86.31 89 GLN A N 1
ATOM 714 C CA . GLN A 1 89 ? 18.749 -0.264 -6.507 1.00 86.31 89 GLN A CA 1
ATOM 715 C C . GLN A 1 89 ? 19.731 0.329 -7.533 1.00 86.31 89 GLN A C 1
ATOM 717 O O . GLN A 1 89 ? 19.964 1.534 -7.535 1.00 86.31 89 GLN A O 1
ATOM 722 N N . ASP A 1 90 ? 20.222 -0.492 -8.464 1.00 87.25 90 ASP A N 1
ATOM 723 C CA . ASP A 1 90 ? 21.194 -0.075 -9.484 1.00 87.25 90 ASP A CA 1
ATOM 724 C C . ASP A 1 90 ? 20.553 0.279 -10.842 1.00 87.25 90 ASP A C 1
ATOM 726 O O . ASP A 1 90 ? 21.249 0.498 -11.834 1.00 87.25 90 ASP A O 1
ATOM 730 N N . ASN A 1 91 ? 19.218 0.323 -10.929 1.00 86.31 91 ASN A N 1
ATOM 731 C CA . ASN A 1 91 ? 18.520 0.554 -12.191 1.00 86.31 91 ASN A CA 1
ATOM 732 C C . ASN A 1 91 ? 18.198 2.044 -12.392 1.00 86.31 91 ASN A C 1
ATOM 734 O O . ASN A 1 91 ? 17.426 2.648 -11.647 1.00 86.31 91 ASN A O 1
ATOM 738 N N . VAL A 1 92 ? 18.738 2.632 -13.462 1.00 83.38 92 VAL A N 1
ATOM 739 C CA . VAL A 1 92 ? 18.532 4.049 -13.803 1.00 83.38 92 VAL A CA 1
ATOM 740 C C . VAL A 1 92 ? 17.089 4.404 -14.168 1.00 83.38 92 VAL A C 1
ATOM 742 O O . VAL A 1 92 ? 16.720 5.571 -14.055 1.00 83.38 92 VAL A O 1
ATOM 745 N N . GLU A 1 93 ? 16.277 3.432 -14.572 1.00 86.06 93 GLU A N 1
ATOM 746 C CA . GLU A 1 93 ? 14.857 3.597 -14.883 1.00 86.06 93 GLU A CA 1
ATOM 747 C C . GLU A 1 93 ? 13.967 3.538 -13.633 1.00 86.06 93 GLU A C 1
ATOM 749 O O . GLU A 1 93 ? 12.761 3.778 -13.722 1.00 86.06 93 GLU A O 1
ATOM 754 N N . TRP A 1 94 ? 14.527 3.236 -12.452 1.00 88.69 94 TRP A N 1
ATOM 755 C CA . TRP A 1 94 ? 13.781 3.276 -11.197 1.00 88.69 94 TRP A CA 1
ATOM 756 C C . TRP A 1 94 ? 13.502 4.723 -10.783 1.00 88.69 94 TRP A C 1
ATOM 758 O O . TRP A 1 94 ? 14.267 5.369 -10.065 1.00 88.69 94 TRP A O 1
ATOM 768 N N . ILE A 1 95 ? 12.377 5.254 -11.262 1.00 83.94 95 ILE A N 1
ATOM 769 C CA . ILE A 1 95 ? 11.984 6.653 -11.048 1.00 83.94 95 ILE A CA 1
ATOM 770 C C . ILE A 1 95 ? 11.692 6.980 -9.576 1.00 83.94 95 ILE A C 1
ATOM 772 O O . ILE A 1 95 ? 11.769 8.141 -9.182 1.00 83.94 95 ILE A O 1
ATOM 776 N N . LEU A 1 96 ? 11.375 5.967 -8.762 1.00 84.50 96 LEU A N 1
ATOM 777 C CA . LEU A 1 96 ? 11.070 6.106 -7.334 1.00 84.50 96 LEU A CA 1
ATOM 778 C C . LEU A 1 96 ? 12.276 5.844 -6.431 1.00 84.50 96 LEU A C 1
ATOM 780 O O . LEU A 1 96 ? 12.105 5.690 -5.223 1.00 84.50 96 LEU A O 1
ATOM 784 N N . HIS A 1 97 ? 13.484 5.806 -7.002 1.00 78.56 97 HIS A N 1
ATOM 785 C CA . HIS A 1 97 ? 14.699 5.557 -6.243 1.00 78.56 97 HIS A CA 1
ATOM 786 C C . HIS A 1 97 ? 14.835 6.548 -5.064 1.00 78.56 97 HIS A C 1
ATOM 788 O O . HIS A 1 97 ? 14.684 7.759 -5.276 1.00 78.56 97 HIS A O 1
ATOM 794 N N . PRO A 1 98 ? 15.184 6.084 -3.844 1.00 75.06 98 PRO A N 1
ATOM 795 C CA . PRO A 1 98 ? 15.256 6.934 -2.650 1.00 75.06 98 PRO A CA 1
ATOM 796 C C . PRO A 1 98 ? 16.174 8.157 -2.789 1.00 75.06 98 PRO A C 1
ATOM 798 O O . PRO A 1 98 ? 15.934 9.190 -2.175 1.00 75.06 98 PRO A O 1
ATOM 801 N N . SER A 1 99 ? 17.222 8.066 -3.614 1.00 75.88 99 SER A N 1
ATOM 802 C CA . SER A 1 99 ? 18.131 9.196 -3.874 1.00 75.88 99 SER A CA 1
ATOM 803 C C . SER A 1 99 ? 17.560 10.269 -4.809 1.00 75.88 99 SER A C 1
ATOM 805 O O . SER A 1 99 ? 18.117 11.361 -4.882 1.00 75.88 99 SER A O 1
ATOM 807 N N . ARG A 1 100 ? 16.486 9.969 -5.548 1.00 67.00 100 ARG A N 1
ATOM 808 C CA . ARG A 1 100 ? 15.914 10.849 -6.581 1.00 67.00 100 ARG A CA 1
ATOM 809 C C . ARG A 1 100 ? 14.574 11.451 -6.180 1.00 67.00 100 ARG A C 1
ATOM 811 O O . ARG A 1 100 ? 14.159 12.442 -6.774 1.00 67.00 100 ARG A O 1
ATOM 818 N N . PHE A 1 101 ? 13.895 10.863 -5.200 1.00 69.50 101 PHE A N 1
ATOM 819 C CA . PHE A 1 101 ? 12.532 11.230 -4.850 1.00 69.50 101 PHE A CA 1
ATOM 820 C C . PHE A 1 101 ? 12.361 11.358 -3.335 1.00 69.50 101 PHE A C 1
ATOM 822 O O . PHE A 1 101 ? 12.751 10.480 -2.573 1.00 69.50 101 PHE A O 1
ATOM 829 N N . ASN A 1 102 ? 11.732 12.447 -2.890 1.00 79.31 102 ASN A N 1
ATOM 830 C CA . ASN A 1 102 ? 11.295 12.598 -1.503 1.00 79.31 102 ASN A CA 1
ATOM 831 C C . ASN A 1 102 ? 10.162 11.598 -1.215 1.00 79.31 102 ASN A C 1
ATOM 833 O O . ASN A 1 102 ? 9.152 11.601 -1.916 1.00 79.31 102 ASN A O 1
ATOM 837 N N . ASP A 1 103 ? 10.274 10.819 -0.139 1.00 83.06 103 ASP A N 1
ATOM 838 C CA . ASP A 1 103 ? 9.279 9.831 0.305 1.00 83.06 103 ASP A CA 1
ATOM 839 C C . ASP A 1 103 ? 7.904 10.418 0.716 1.00 83.06 103 ASP A C 1
ATOM 841 O O . ASP A 1 103 ? 6.998 9.675 1.109 1.00 83.06 103 ASP A O 1
ATOM 845 N N . LYS A 1 104 ? 7.685 11.736 0.588 1.00 89.44 104 LYS A N 1
ATOM 846 C CA . LYS A 1 104 ? 6.399 12.395 0.860 1.00 89.44 104 LYS A CA 1
ATOM 847 C C . LYS A 1 104 ? 5.232 11.732 0.126 1.00 89.44 104 LYS A C 1
ATOM 849 O O . LYS A 1 104 ? 4.206 11.491 0.753 1.00 89.44 104 LYS A O 1
ATOM 854 N N . TRP A 1 105 ? 5.383 11.383 -1.155 1.00 90.50 105 TRP A N 1
ATOM 855 C CA . TRP A 1 105 ? 4.318 10.717 -1.925 1.00 90.50 105 TRP A CA 1
ATOM 856 C C . TRP A 1 105 ? 3.867 9.407 -1.263 1.00 90.50 105 TRP A C 1
ATOM 858 O O . TRP A 1 105 ? 2.678 9.093 -1.224 1.00 90.50 105 TRP A O 1
ATOM 868 N N . TYR A 1 106 ? 4.813 8.651 -0.701 1.00 92.00 106 TYR A N 1
ATOM 869 C CA . TYR A 1 106 ? 4.537 7.375 -0.060 1.00 92.00 106 TYR A CA 1
ATOM 870 C C . TYR A 1 106 ? 3.838 7.587 1.286 1.00 92.00 106 TYR A C 1
ATOM 872 O O . TYR A 1 106 ? 2.861 6.902 1.597 1.00 92.00 106 TYR A O 1
ATOM 880 N N . SER A 1 107 ? 4.280 8.588 2.053 1.00 91.81 107 SER A N 1
ATOM 881 C CA . SER A 1 107 ? 3.599 9.020 3.279 1.00 91.81 107 SER A CA 1
ATOM 882 C C . SER A 1 107 ? 2.158 9.476 3.007 1.00 91.81 107 SER A C 1
ATOM 884 O O . SER A 1 107 ? 1.235 9.087 3.731 1.00 91.81 107 SER A O 1
ATOM 886 N N . ASP A 1 108 ? 1.942 10.226 1.923 1.00 94.06 108 ASP A N 1
ATOM 887 C CA . ASP A 1 108 ? 0.623 10.698 1.500 1.00 94.06 108 ASP A CA 1
ATOM 888 C C . ASP A 1 108 ? -0.299 9.518 1.138 1.00 94.06 108 ASP A C 1
ATOM 890 O O . ASP A 1 108 ? -1.432 9.464 1.621 1.00 94.06 108 ASP A O 1
ATOM 894 N N . ILE A 1 109 ? 0.186 8.521 0.382 1.00 95.31 109 ILE A N 1
ATOM 895 C CA . ILE A 1 109 ? -0.580 7.300 0.060 1.00 95.31 109 ILE A CA 1
ATOM 896 C C . ILE A 1 109 ? -0.969 6.541 1.329 1.00 95.31 109 ILE A C 1
ATOM 898 O O . ILE A 1 109 ? -2.136 6.191 1.511 1.00 95.31 109 ILE A O 1
ATOM 902 N N . ARG A 1 110 ? -0.018 6.294 2.238 1.00 94.94 110 ARG A N 1
ATOM 903 C CA . ARG A 1 110 ? -0.291 5.564 3.489 1.00 94.94 110 ARG A CA 1
ATOM 904 C C . ARG A 1 110 ? -1.320 6.283 4.352 1.00 94.94 110 ARG A C 1
ATOM 906 O O . ARG A 1 110 ? -2.200 5.641 4.932 1.00 94.94 110 ARG A O 1
ATOM 913 N N . SER A 1 111 ? -1.210 7.606 4.428 1.00 94.56 111 SER A N 1
ATOM 914 C CA . SER A 1 111 ? -2.148 8.464 5.150 1.00 94.56 111 SER A CA 1
ATOM 915 C C . SER A 1 111 ? -3.531 8.451 4.500 1.00 94.56 111 SER A C 1
ATOM 917 O O . SER A 1 111 ? -4.534 8.359 5.206 1.00 94.56 111 SER A O 1
ATOM 919 N N . GLY A 1 112 ? -3.591 8.470 3.165 1.00 96.06 112 GLY A N 1
ATOM 920 C CA . GLY A 1 112 ? -4.820 8.327 2.388 1.00 96.06 112 GLY A CA 1
ATOM 921 C C . GLY A 1 112 ? -5.529 7.004 2.666 1.00 96.06 112 GLY A C 1
ATOM 922 O O . GLY A 1 112 ? -6.689 7.012 3.069 1.00 96.06 112 GLY A O 1
ATOM 923 N N . VAL A 1 113 ? -4.814 5.878 2.571 1.00 94.94 113 VAL A N 1
ATOM 924 C CA . VAL A 1 113 ? -5.362 4.546 2.886 1.00 94.94 113 VAL A CA 1
ATOM 925 C C . VAL A 1 113 ? -5.880 4.498 4.322 1.00 94.94 113 VAL A C 1
ATOM 927 O O . VAL A 1 113 ? -7.002 4.058 4.555 1.00 94.94 113 VAL A O 1
ATOM 930 N N . ARG A 1 114 ? -5.124 5.019 5.299 1.00 94.56 114 ARG A N 1
ATOM 931 C CA . ARG A 1 114 ? -5.586 5.090 6.696 1.00 94.56 114 ARG A CA 1
ATOM 932 C C . ARG A 1 114 ? -6.881 5.895 6.832 1.00 94.56 114 ARG A C 1
ATOM 934 O O . ARG A 1 114 ? -7.785 5.473 7.548 1.00 94.56 114 ARG A O 1
ATOM 941 N N . ARG A 1 115 ? -6.985 7.029 6.135 1.00 94.56 115 ARG A N 1
ATOM 942 C CA . ARG A 1 115 ? -8.191 7.866 6.132 1.00 94.56 115 ARG A CA 1
ATOM 943 C C . ARG A 1 115 ? -9.396 7.130 5.548 1.00 94.56 115 ARG A C 1
ATOM 945 O O . ARG A 1 115 ? -10.484 7.275 6.086 1.00 94.56 115 ARG A O 1
ATOM 952 N N . MET A 1 116 ? -9.210 6.306 4.514 1.00 94.69 116 MET A N 1
ATOM 953 C CA . MET A 1 116 ? -10.293 5.483 3.956 1.00 94.69 116 MET A CA 1
ATOM 954 C C . MET A 1 116 ? -10.880 4.530 5.007 1.00 94.69 116 MET A C 1
ATOM 956 O O . MET A 1 116 ? -12.098 4.451 5.138 1.00 94.69 116 MET A O 1
ATOM 960 N N . TYR A 1 117 ? -10.035 3.868 5.805 1.00 93.81 117 TYR A N 1
ATOM 961 C CA . TYR A 1 117 ? -10.493 3.016 6.911 1.00 93.81 117 TYR A CA 1
ATOM 962 C C . TYR A 1 117 ? -11.210 3.800 8.012 1.00 93.81 117 TYR A C 1
ATOM 964 O O . TYR A 1 117 ? -12.253 3.359 8.481 1.00 93.81 117 TYR A O 1
ATOM 972 N N . ILE A 1 118 ? -10.682 4.966 8.402 1.00 90.44 118 ILE A N 1
ATOM 973 C CA . ILE A 1 118 ? -11.330 5.842 9.393 1.00 90.44 118 ILE A CA 1
ATOM 974 C C . ILE A 1 118 ? -12.721 6.255 8.903 1.00 90.44 118 ILE A C 1
ATOM 976 O O . ILE A 1 118 ? -13.693 6.141 9.642 1.00 90.44 118 ILE A O 1
ATOM 980 N N . ASN A 1 119 ? -12.830 6.684 7.646 1.00 92.06 119 ASN A N 1
ATOM 981 C CA . ASN A 1 119 ? -14.102 7.103 7.069 1.00 92.06 119 ASN A CA 1
ATOM 982 C C . ASN A 1 119 ? -15.104 5.945 6.984 1.00 92.06 119 ASN A C 1
ATOM 984 O O . ASN A 1 119 ? -16.279 6.157 7.265 1.00 92.06 119 ASN A O 1
ATOM 988 N N . ARG A 1 120 ? -14.650 4.728 6.642 1.00 91.44 120 ARG A N 1
ATOM 989 C CA . ARG A 1 120 ? -15.495 3.524 6.659 1.00 91.44 120 ARG A CA 1
ATOM 990 C C . ARG A 1 120 ? -16.022 3.239 8.069 1.00 91.44 120 ARG A C 1
ATOM 992 O O . ARG A 1 120 ? -17.224 3.094 8.237 1.00 91.44 120 ARG A O 1
ATOM 999 N N . ALA A 1 121 ? -15.142 3.245 9.070 1.00 88.75 121 ALA A N 1
ATOM 1000 C CA . ALA A 1 121 ? -15.508 3.019 10.469 1.00 88.75 121 ALA A CA 1
ATOM 1001 C C . ALA A 1 121 ? -16.541 4.046 10.972 1.00 88.75 121 ALA A C 1
ATOM 1003 O O . ALA A 1 121 ? -17.548 3.677 11.570 1.00 88.75 121 ALA A O 1
ATOM 1004 N N . ILE A 1 122 ? -16.343 5.332 10.653 1.00 84.88 122 ILE A N 1
ATOM 1005 C CA . ILE A 1 122 ? -17.303 6.399 10.976 1.00 84.88 122 ILE A CA 1
ATOM 1006 C C . ILE A 1 122 ? -18.652 6.156 10.287 1.00 84.88 122 ILE A C 1
ATOM 1008 O O . ILE A 1 122 ? -19.690 6.279 10.930 1.00 84.88 122 ILE A O 1
ATOM 1012 N N . ALA A 1 123 ? -18.649 5.817 8.994 1.00 87.94 123 ALA A N 1
ATOM 1013 C CA . ALA A 1 123 ? -19.874 5.622 8.218 1.00 87.94 123 ALA A CA 1
ATOM 1014 C C . ALA A 1 123 ? -20.684 4.397 8.673 1.00 87.94 123 ALA A C 1
ATOM 1016 O O . ALA A 1 123 ? -21.910 4.428 8.657 1.00 87.94 123 ALA A O 1
ATOM 1017 N N . GLU A 1 124 ? -20.002 3.331 9.085 1.00 89.50 124 GLU A N 1
ATOM 1018 C CA . GLU A 1 124 ? -20.619 2.087 9.556 1.00 89.50 124 GLU A CA 1
ATOM 1019 C C . GLU A 1 124 ? -20.947 2.113 11.058 1.00 89.50 124 GLU A C 1
ATOM 1021 O O . GLU A 1 124 ? -21.579 1.187 11.562 1.00 89.50 124 GLU A O 1
ATOM 1026 N N . GLY A 1 125 ? -20.503 3.141 11.792 1.00 81.00 125 GLY A N 1
ATOM 1027 C CA . GLY A 1 125 ? -20.600 3.185 13.254 1.00 81.00 125 GLY A CA 1
ATOM 1028 C C . GLY A 1 125 ? -19.791 2.079 13.943 1.00 81.00 125 GLY A C 1
ATOM 1029 O O . GLY A 1 125 ? -20.098 1.698 15.072 1.00 81.00 125 GLY A O 1
ATOM 1030 N N . SER A 1 126 ? -18.784 1.532 13.260 1.00 75.62 126 SER A N 1
ATOM 1031 C CA . SER A 1 126 ? -17.969 0.415 13.725 1.00 75.62 126 SER A CA 1
ATOM 1032 C C . SER A 1 126 ? -16.626 0.904 14.272 1.00 75.62 126 SER A C 1
ATOM 1034 O O . SER A 1 126 ? -16.107 1.958 13.899 1.00 75.62 126 SER A O 1
ATOM 1036 N N . ALA A 1 127 ? -16.034 0.138 15.190 1.00 76.62 127 ALA A N 1
ATOM 1037 C CA . ALA A 1 127 ? -14.664 0.398 15.613 1.00 76.62 127 ALA A CA 1
ATOM 1038 C C . ALA A 1 127 ? -13.698 0.068 14.467 1.00 76.62 127 ALA A C 1
ATOM 1040 O O . ALA A 1 127 ? -13.883 -0.913 13.745 1.00 76.62 127 ALA A O 1
ATOM 1041 N N . LEU A 1 128 ? -12.618 0.845 14.339 1.00 74.62 128 LEU A N 1
ATOM 1042 C CA . LEU A 1 128 ? -11.508 0.467 13.467 1.00 74.62 128 LEU A CA 1
ATOM 1043 C C . LEU A 1 128 ? -11.029 -0.933 13.852 1.00 74.62 128 LEU A C 1
ATOM 1045 O O . LEU A 1 128 ? -10.626 -1.158 14.992 1.00 74.62 128 LEU A O 1
ATOM 1049 N N . VAL A 1 129 ? -11.019 -1.854 12.886 1.00 72.75 129 VAL A N 1
ATOM 1050 C CA . VAL A 1 129 ? -10.518 -3.226 13.063 1.00 72.75 129 VAL A CA 1
ATOM 1051 C C . VAL A 1 129 ? -8.983 -3.234 13.066 1.00 72.75 129 VAL A C 1
ATOM 1053 O O . VAL A 1 129 ? -8.321 -3.989 12.362 1.00 72.75 129 VAL A O 1
ATOM 1056 N N . ASP A 1 130 ? -8.388 -2.365 13.868 1.00 67.31 130 ASP A N 1
ATOM 1057 C CA . ASP A 1 130 ? -7.025 -2.507 14.331 1.00 67.31 130 ASP A CA 1
ATOM 1058 C C . ASP A 1 130 ? -7.126 -2.966 15.772 1.00 67.31 130 ASP A C 1
ATOM 1060 O O . ASP A 1 130 ? -7.751 -2.311 16.604 1.00 67.31 130 ASP A O 1
ATOM 1064 N N . GLN A 1 131 ? -6.503 -4.099 16.088 1.00 53.47 131 GLN A N 1
ATOM 1065 C CA . GLN A 1 131 ? -6.187 -4.337 17.485 1.00 53.47 131 GLN A CA 1
ATOM 1066 C C . GLN A 1 131 ? -5.168 -3.268 17.868 1.00 53.47 131 GLN A C 1
ATOM 1068 O O . GLN A 1 131 ? -3.972 -3.428 17.621 1.00 53.47 131 GLN A O 1
ATOM 1073 N N . ALA A 1 132 ? -5.654 -2.150 18.412 1.00 52.22 132 ALA A N 1
ATOM 1074 C CA . ALA A 1 132 ? -4.815 -1.265 19.188 1.00 52.22 132 ALA A CA 1
ATOM 1075 C C . ALA A 1 132 ? -4.118 -2.165 20.218 1.00 52.22 132 ALA A C 1
ATOM 1077 O O . ALA A 1 132 ? -4.800 -2.967 20.870 1.00 52.22 132 ALA A O 1
ATOM 1078 N N . PRO A 1 133 ? -2.778 -2.117 20.329 1.00 49.31 133 PRO A N 1
ATOM 1079 C CA . PRO A 1 133 ? -2.101 -2.793 21.418 1.00 49.31 133 PRO A CA 1
ATOM 1080 C C . PRO A 1 133 ? -2.832 -2.432 22.713 1.00 49.31 133 PRO A C 1
ATOM 1082 O O . PRO A 1 133 ? -3.197 -1.260 22.863 1.00 49.31 133 PRO A O 1
ATOM 1085 N N . PRO A 1 134 ? -3.094 -3.396 23.612 1.00 54.25 134 PRO A N 1
ATOM 1086 C CA . PRO A 1 134 ? -3.730 -3.087 24.881 1.00 54.25 134 PRO A CA 1
ATOM 1087 C C . PRO A 1 134 ? -2.975 -1.919 25.510 1.00 54.25 134 PRO A C 1
ATOM 1089 O O . PRO A 1 134 ? -1.754 -1.974 25.676 1.00 54.25 134 PRO A O 1
ATOM 1092 N N . MET A 1 135 ? -3.687 -0.825 25.770 1.00 66.31 135 MET A N 1
ATOM 1093 C CA . MET A 1 135 ? -3.078 0.341 26.383 1.00 66.31 135 MET A CA 1
ATOM 1094 C C . MET A 1 135 ? -2.697 -0.053 27.805 1.00 66.31 135 MET A C 1
ATOM 1096 O O . MET A 1 135 ? -3.560 -0.275 28.654 1.00 66.31 135 MET A O 1
ATOM 1100 N N . TYR A 1 136 ? -1.399 -0.2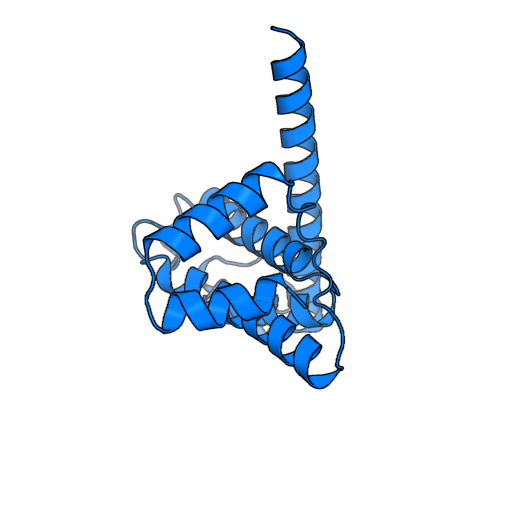07 28.059 1.00 70.06 136 TYR A N 1
ATOM 1101 C CA . TYR A 1 136 ? -0.926 -0.533 29.395 1.00 70.06 136 TYR A CA 1
ATOM 1102 C C . TYR A 1 136 ? -1.261 0.624 30.337 1.00 70.06 136 TYR A C 1
ATOM 1104 O O . TYR A 1 136 ? -1.115 1.798 29.985 1.00 70.06 136 TYR A O 1
ATOM 1112 N N . ARG A 1 137 ? -1.701 0.291 31.554 1.00 69.56 137 ARG A N 1
ATOM 1113 C CA . ARG A 1 137 ? -2.141 1.263 32.568 1.00 69.56 137 ARG A CA 1
ATOM 1114 C C . ARG A 1 137 ? -1.103 2.361 32.826 1.00 69.56 137 ARG A C 1
ATOM 1116 O O . ARG A 1 137 ? -1.473 3.501 33.087 1.00 69.56 137 ARG A O 1
ATOM 1123 N N . ASP A 1 138 ? 0.179 2.028 32.719 1.00 75.38 138 ASP A N 1
ATOM 1124 C CA . ASP A 1 138 ? 1.274 2.978 32.924 1.00 75.38 138 ASP A CA 1
ATOM 1125 C C . ASP A 1 138 ? 1.436 3.954 31.753 1.00 75.38 138 ASP A C 1
ATOM 1127 O O . ASP A 1 138 ? 1.659 5.143 31.977 1.00 75.38 138 ASP A O 1
ATOM 1131 N N . SER A 1 139 ? 1.226 3.496 30.515 1.00 73.81 139 SER A N 1
ATOM 1132 C CA . SER A 1 139 ? 1.184 4.369 29.336 1.00 73.81 139 SER A CA 1
ATOM 1133 C C . SER A 1 139 ? -0.004 5.331 29.405 1.00 73.81 139 SER A C 1
ATOM 1135 O O . SER A 1 139 ? 0.160 6.522 29.152 1.00 73.81 139 SER A O 1
ATOM 1137 N N . LEU A 1 140 ? -1.177 4.844 29.829 1.00 77.31 140 LEU A N 1
ATOM 1138 C CA . LEU A 1 140 ? -2.348 5.695 30.054 1.00 77.31 140 LEU A CA 1
ATOM 1139 C C . LEU A 1 140 ? -2.075 6.738 31.148 1.00 77.31 140 LEU A C 1
ATOM 1141 O O . LEU A 1 140 ? -2.361 7.916 30.959 1.00 77.31 140 LEU A O 1
ATOM 1145 N N . ARG A 1 141 ? -1.455 6.342 32.269 1.00 77.31 141 ARG A N 1
ATOM 1146 C CA . ARG A 1 141 ? -1.069 7.273 33.344 1.00 77.31 141 ARG A CA 1
ATOM 1147 C C . ARG A 1 141 ? -0.119 8.365 32.865 1.00 77.31 141 ARG A C 1
ATOM 1149 O O . ARG A 1 141 ? -0.311 9.516 33.245 1.00 77.31 141 ARG A O 1
ATOM 1156 N N . GLN A 1 142 ? 0.877 8.030 32.046 1.00 79.25 142 GLN A N 1
ATOM 1157 C CA . GLN A 1 142 ? 1.800 9.023 31.488 1.00 79.25 142 GLN A CA 1
ATOM 1158 C C . GLN A 1 142 ? 1.087 10.011 30.565 1.00 79.25 142 GLN A C 1
ATOM 1160 O O . GLN A 1 142 ? 1.303 11.215 30.686 1.00 79.25 142 GLN A O 1
ATOM 1165 N N . ILE A 1 143 ? 0.199 9.524 29.693 1.00 78.69 143 ILE A N 1
ATOM 1166 C CA . ILE A 1 143 ? -0.607 10.384 28.818 1.00 78.69 143 ILE A CA 1
ATOM 1167 C C . ILE A 1 143 ? -1.495 11.308 29.661 1.00 78.69 143 ILE A C 1
ATOM 1169 O O . ILE A 1 143 ? -1.453 12.522 29.474 1.00 78.69 143 ILE A O 1
ATOM 1173 N N . CYS A 1 144 ? -2.215 10.772 30.651 1.00 77.50 144 CYS A N 1
ATOM 1174 C CA . CYS A 1 144 ? -3.033 11.571 31.565 1.00 77.50 144 CYS A CA 1
ATOM 1175 C C . CYS A 1 144 ? -2.209 12.621 32.324 1.00 77.50 144 CYS A C 1
ATOM 1177 O O . CYS A 1 144 ? -2.651 13.759 32.453 1.00 77.50 144 CYS A O 1
ATOM 1179 N N . ALA A 1 145 ? -1.009 12.271 32.799 1.00 80.38 145 ALA A N 1
ATOM 1180 C CA . ALA A 1 145 ? -0.129 13.197 33.508 1.00 80.38 145 ALA A CA 1
ATOM 1181 C C . ALA A 1 145 ? 0.368 14.334 32.601 1.00 80.38 145 ALA A C 1
ATOM 1183 O O . ALA A 1 145 ? 0.361 15.491 33.014 1.00 80.38 145 ALA A O 1
ATOM 1184 N N . MET A 1 146 ? 0.738 14.035 31.350 1.00 79.94 146 MET A N 1
ATOM 1185 C CA . MET A 1 146 ? 1.124 15.062 30.375 1.00 79.94 146 MET A CA 1
ATOM 1186 C C . MET A 1 146 ? -0.047 15.974 30.006 1.00 79.94 146 MET A C 1
ATOM 1188 O O . MET A 1 146 ? 0.113 17.192 29.944 1.00 79.94 146 MET A O 1
ATOM 1192 N N . LEU A 1 147 ? -1.235 15.403 29.789 1.00 78.19 147 LEU A N 1
ATOM 1193 C CA . LEU A 1 147 ? -2.440 16.177 29.498 1.00 78.19 147 LEU A CA 1
ATOM 1194 C C . LEU A 1 147 ? -2.825 17.064 30.682 1.00 78.19 147 LEU A C 1
ATOM 1196 O O . LEU A 1 147 ? -3.210 18.212 30.472 1.00 78.19 147 LEU A O 1
ATOM 1200 N N . ALA A 1 148 ? -2.695 16.566 31.915 1.00 77.00 148 ALA A N 1
ATOM 1201 C CA . ALA A 1 148 ? -2.885 17.336 33.142 1.00 77.00 148 ALA A CA 1
ATOM 1202 C C . ALA A 1 148 ? -1.895 18.509 33.244 1.00 77.00 148 ALA A C 1
ATOM 1204 O O . ALA A 1 148 ? -2.309 19.630 33.530 1.00 77.00 148 ALA A O 1
ATOM 1205 N N . ALA A 1 149 ? -0.617 18.263 32.943 1.00 78.75 149 ALA A N 1
ATOM 1206 C CA . ALA A 1 149 ? 0.446 19.261 33.019 1.00 78.75 149 ALA A CA 1
ATOM 1207 C C . ALA A 1 149 ? 0.336 20.361 31.948 1.00 78.75 149 ALA A C 1
ATOM 1209 O O . ALA A 1 149 ? 0.580 21.525 32.248 1.00 78.75 149 ALA A O 1
ATOM 1210 N N . ASN A 1 150 ? -0.059 20.017 30.716 1.00 77.19 150 ASN A N 1
ATOM 1211 C CA . ASN A 1 150 ? -0.133 20.982 29.612 1.00 77.19 150 ASN A CA 1
ATOM 1212 C C . ASN A 1 150 ? -1.355 21.919 29.690 1.00 77.19 150 ASN A C 1
ATOM 1214 O O . ASN A 1 150 ? -1.313 22.981 29.084 1.00 77.19 150 ASN A O 1
ATOM 1218 N N . ASN A 1 151 ? -2.416 21.540 30.419 1.00 74.31 151 ASN A N 1
ATOM 1219 C CA . ASN A 1 151 ? -3.633 22.313 30.749 1.00 74.31 151 ASN A CA 1
ATOM 1220 C C . ASN A 1 151 ? -4.121 23.363 29.721 1.00 74.31 151 ASN A C 1
ATOM 1222 O O . ASN A 1 151 ? -4.577 24.448 30.078 1.00 74.31 151 ASN A O 1
ATOM 1226 N N . THR A 1 152 ? -4.051 23.033 28.435 1.00 80.12 152 THR A N 1
ATOM 1227 C CA . THR A 1 152 ? -4.606 23.814 27.326 1.00 80.12 152 THR A CA 1
ATOM 1228 C C . THR A 1 152 ? -6.050 23.404 27.038 1.00 80.12 152 THR A C 1
ATOM 1230 O O . THR A 1 152 ? -6.481 22.312 27.419 1.00 80.12 152 THR A O 1
ATOM 1233 N N . SER A 1 153 ? -6.794 24.227 26.292 1.00 75.25 153 SER A N 1
ATOM 1234 C CA . SER A 1 153 ? -8.142 23.872 25.813 1.00 75.25 153 SER A CA 1
ATOM 1235 C C . SER A 1 153 ? -8.156 22.564 25.009 1.00 75.25 153 SER A C 1
ATOM 1237 O O . SER A 1 153 ? -9.072 21.758 25.157 1.00 75.25 153 SER A O 1
ATOM 1239 N N . THR A 1 154 ? -7.105 22.306 24.224 1.00 75.25 154 THR A N 1
ATOM 1240 C CA . THR A 1 154 ? -6.900 21.034 23.517 1.00 75.25 154 THR A CA 1
ATOM 1241 C C . THR A 1 154 ? -6.742 19.872 24.494 1.00 75.25 154 THR A C 1
ATOM 1243 O O . THR A 1 154 ? -7.425 18.863 24.351 1.00 75.25 154 THR A O 1
ATOM 1246 N N . SER A 1 155 ? -5.919 20.035 25.538 1.00 70.75 155 SER A N 1
ATOM 1247 C CA . SER A 1 155 ? -5.711 18.981 26.536 1.00 70.75 155 SER A CA 1
ATOM 1248 C C . SER A 1 155 ? -6.974 18.660 27.341 1.00 70.75 155 SER A C 1
ATOM 1250 O O . SER A 1 155 ? -7.169 17.512 27.720 1.00 70.75 155 SER A O 1
ATOM 1252 N N . LEU A 1 156 ? -7.858 19.640 27.576 1.00 72.56 156 LEU A N 1
ATOM 1253 C CA . LEU A 1 156 ? -9.146 19.417 28.242 1.00 72.56 156 LEU A CA 1
ATOM 1254 C C . LEU A 1 156 ? -10.068 18.549 27.380 1.00 72.56 156 LEU A C 1
ATOM 1256 O O . LEU A 1 156 ? -10.613 17.566 27.868 1.00 72.56 156 LEU A O 1
ATOM 1260 N N . ARG A 1 157 ? -10.159 18.851 26.081 1.00 72.44 157 ARG A N 1
ATOM 1261 C CA . ARG A 1 157 ? -10.952 18.063 25.129 1.00 72.44 157 ARG A CA 1
ATOM 1262 C C . ARG A 1 157 ? -10.427 16.633 24.971 1.00 72.44 157 ARG A C 1
ATOM 1264 O O . ARG A 1 157 ? -11.209 15.708 24.797 1.00 72.44 157 ARG A O 1
ATOM 1271 N N . GLU A 1 158 ? -9.111 16.447 25.032 1.00 72.50 158 GLU A N 1
ATOM 1272 C CA . GLU A 1 158 ? -8.480 15.124 24.968 1.00 72.50 158 GLU A CA 1
ATOM 1273 C C . GLU A 1 158 ? -8.665 14.311 26.260 1.00 72.50 158 GLU A C 1
ATOM 1275 O O . GLU A 1 158 ? -8.739 13.088 26.187 1.00 72.50 158 GLU A O 1
ATOM 1280 N N . ARG A 1 159 ? -8.799 14.957 27.430 1.00 72.12 159 ARG A N 1
ATOM 1281 C CA . ARG A 1 159 ? -9.144 14.272 28.691 1.00 72.12 159 ARG A CA 1
ATOM 1282 C C . ARG A 1 159 ? -10.551 13.679 28.651 1.00 72.12 159 ARG A C 1
ATOM 1284 O O . ARG A 1 159 ? -10.722 12.554 29.106 1.00 72.12 159 ARG A O 1
ATOM 1291 N N . ASP A 1 160 ? -11.528 14.383 28.080 1.00 69.38 160 ASP A N 1
ATOM 1292 C CA . ASP A 1 160 ? -12.911 13.882 27.979 1.00 69.38 160 ASP A CA 1
ATOM 1293 C C . ASP A 1 160 ? -13.005 12.586 27.155 1.00 69.38 160 ASP A C 1
ATOM 1295 O O . ASP A 1 160 ? -13.803 11.698 27.459 1.00 69.38 160 ASP A O 1
ATOM 1299 N N . LEU A 1 161 ? -12.122 12.429 26.162 1.00 69.50 161 LEU A N 1
ATOM 1300 C CA . LEU A 1 161 ? -12.009 11.218 25.343 1.00 69.50 161 LEU A CA 1
ATOM 1301 C C . LEU A 1 161 ? -11.403 10.016 26.092 1.00 69.50 161 LEU A C 1
ATOM 1303 O O . LEU A 1 161 ? -11.407 8.914 25.554 1.00 69.50 161 LEU A O 1
ATOM 1307 N N . LEU A 1 162 ? -10.850 10.211 27.296 1.00 64.62 162 LEU A N 1
ATOM 1308 C CA . LEU A 1 162 ? -10.252 9.148 28.119 1.00 64.62 162 LEU A CA 1
ATOM 1309 C C . LEU A 1 162 ? -11.187 8.624 29.219 1.00 64.62 162 LEU A C 1
ATOM 1311 O O . LEU A 1 162 ? -10.845 7.645 29.882 1.00 64.62 162 LEU A O 1
ATOM 1315 N N . VAL A 1 163 ? -12.321 9.291 29.458 1.00 58.38 163 VAL A N 1
ATOM 1316 C CA . VAL A 1 163 ? -13.277 8.966 30.539 1.00 58.38 163 VAL A CA 1
ATOM 1317 C C . VAL A 1 163 ? -14.559 8.308 29.997 1.00 58.38 163 VAL A C 1
ATOM 1319 O O . VAL A 1 163 ? -15.386 7.847 30.780 1.00 58.38 163 VAL A O 1
ATOM 1322 N N . THR A 1 164 ? -14.715 8.243 28.672 1.00 45.62 164 THR A N 1
ATOM 1323 C CA . THR A 1 164 ? -15.833 7.589 27.968 1.00 45.62 164 THR A CA 1
ATOM 1324 C C . THR A 1 164 ? -15.466 6.189 27.497 1.00 45.62 164 THR A C 1
ATOM 1326 O O . THR A 1 164 ? -16.367 5.323 27.543 1.00 45.62 164 THR A O 1
#